Protein AF-A0A842WDM9-F1 (afdb_monomer_lite)

Sequence (106 aa):
MKATKTIKKMVALGVGLTMVGATIFGASAAMLSDYPAPFVVGGVPASNLAIIVGDAADGSDVVGAVDIIQGLQTSAVVKTAGAGSGTGVTVEGDAVEIGSTSDLLE

pLDDT: mean 71.03, std 13.22, range [46.97, 92.19]

Foldseek 3Di:
DVVVVVVVVVVVVVVVVVVVVCVVVVCVQPDPVNPPPPQADQLAGDPPDDQDDDPPHDPVVVVVSVVVVVVSNVSSHHDDDPPPPDPPPPPDDDDDDDDDPPPDDD

Structure (mmCIF, N/CA/C/O backbone):
data_AF-A0A842WDM9-F1
#
_entry.id   AF-A0A842WDM9-F1
#
loop_
_atom_site.group_PDB
_atom_site.id
_atom_site.type_symbol
_atom_site.label_atom_id
_atom_site.label_alt_id
_atom_site.label_comp_id
_atom_site.label_asym_id
_atom_site.label_entity_id
_atom_site.label_seq_id
_atom_site.pdbx_PDB_ins_code
_atom_site.Cartn_x
_atom_site.Cartn_y
_atom_site.Cartn_z
_atom_site.occupancy
_atom_site.B_iso_or_equiv
_atom_site.auth_seq_id
_atom_site.auth_comp_id
_atom_site.auth_asym_id
_atom_site.auth_atom_id
_atom_site.pdbx_PDB_model_num
ATOM 1 N N . MET A 1 1 ? -22.490 -34.152 26.088 1.00 52.94 1 MET A N 1
ATOM 2 C CA . MET A 1 1 ? -21.699 -32.962 26.500 1.00 52.94 1 MET A CA 1
ATOM 3 C C . MET A 1 1 ? -20.203 -32.988 26.137 1.00 52.94 1 MET A C 1
ATOM 5 O O . MET A 1 1 ? -19.600 -31.924 26.132 1.00 52.94 1 MET A O 1
ATOM 9 N N . LYS A 1 2 ? -19.564 -34.136 25.834 1.00 60.59 2 LYS A N 1
ATOM 10 C CA . LYS A 1 2 ? -18.115 -34.178 25.517 1.00 60.59 2 LYS A CA 1
ATOM 11 C C . LYS A 1 2 ? -17.782 -33.754 24.073 1.00 60.59 2 LYS A C 1
ATOM 13 O O . LYS A 1 2 ? -16.890 -32.937 23.885 1.00 60.59 2 LYS A O 1
ATOM 18 N N . ALA A 1 3 ? -18.553 -34.213 23.082 1.00 64.19 3 ALA A N 1
ATOM 19 C CA . ALA A 1 3 ? -18.333 -33.884 21.665 1.00 64.19 3 ALA A CA 1
ATOM 20 C C . ALA A 1 3 ? -18.447 -32.376 21.363 1.00 64.19 3 ALA A C 1
ATOM 22 O O . ALA A 1 3 ? -17.588 -31.799 20.701 1.00 64.19 3 ALA A O 1
ATOM 23 N N . THR A 1 4 ? -19.444 -31.702 21.943 1.00 70.06 4 THR A N 1
ATOM 24 C CA . THR A 1 4 ? -19.634 -30.249 21.795 1.00 70.06 4 THR A CA 1
ATOM 25 C C . THR A 1 4 ? -18.490 -29.430 22.404 1.00 70.06 4 THR A C 1
ATOM 27 O O . THR A 1 4 ? -18.193 -28.334 21.932 1.00 70.06 4 THR A O 1
ATOM 30 N N . LYS A 1 5 ? -17.802 -29.962 23.423 1.00 72.88 5 LYS A N 1
ATOM 31 C CA . LYS A 1 5 ? -16.643 -29.318 24.061 1.00 72.88 5 LYS A CA 1
ATOM 32 C C . LYS A 1 5 ? -15.380 -29.450 23.203 1.00 72.88 5 LYS A C 1
ATOM 34 O O . LYS A 1 5 ? -14.599 -28.506 23.128 1.00 72.88 5 LYS A O 1
ATOM 39 N N . THR A 1 6 ? -15.210 -30.584 22.526 1.00 75.69 6 THR A N 1
ATOM 40 C CA . THR A 1 6 ? -14.111 -30.813 21.575 1.00 75.69 6 THR A CA 1
ATOM 41 C C . THR A 1 6 ? -14.248 -29.930 20.335 1.00 75.69 6 THR A C 1
ATOM 43 O O . THR A 1 6 ? -13.274 -29.300 19.935 1.00 75.69 6 THR A O 1
ATOM 46 N N . ILE A 1 7 ? -15.462 -29.790 19.791 1.00 75.44 7 ILE A N 1
ATOM 47 C CA . ILE A 1 7 ? -15.732 -28.906 18.644 1.00 75.44 7 ILE A CA 1
ATOM 48 C C . ILE A 1 7 ? -15.431 -27.441 18.996 1.00 75.44 7 ILE A C 1
ATOM 50 O O . ILE A 1 7 ? -14.727 -26.767 18.252 1.00 75.44 7 ILE A O 1
ATOM 54 N N . LYS A 1 8 ? -15.860 -26.953 20.171 1.00 71.62 8 LYS A N 1
ATOM 55 C CA . LYS A 1 8 ? -15.530 -25.586 20.623 1.00 71.62 8 LYS A CA 1
ATOM 56 C C . LYS A 1 8 ? -14.022 -25.340 20.754 1.00 71.62 8 LYS A C 1
ATOM 58 O O . LYS A 1 8 ? -13.560 -24.257 20.415 1.00 71.62 8 LYS A O 1
ATOM 63 N N . LYS A 1 9 ? -13.251 -26.331 21.216 1.00 70.19 9 LYS A N 1
ATOM 64 C CA . LYS A 1 9 ? -11.783 -26.228 21.292 1.00 70.19 9 LYS A CA 1
ATOM 65 C C . LYS A 1 9 ? -11.129 -26.203 19.910 1.00 70.19 9 LYS A C 1
ATOM 67 O O . LYS A 1 9 ? -10.203 -25.431 19.714 1.00 70.19 9 LYS A O 1
ATOM 72 N N . MET A 1 10 ? -11.626 -26.996 18.963 1.00 72.38 10 MET A N 1
ATOM 73 C CA . MET 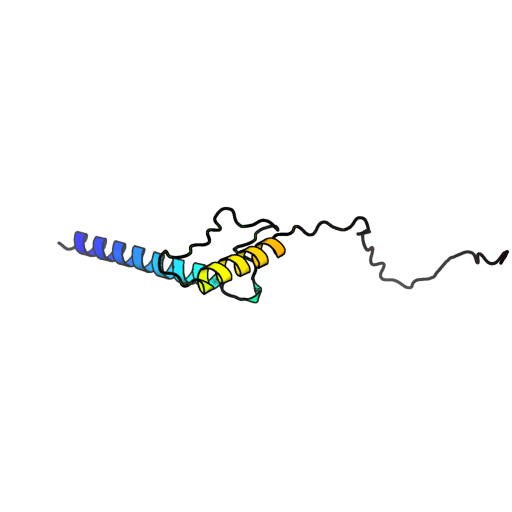A 1 10 ? -11.150 -26.992 17.573 1.00 72.38 10 MET A CA 1
ATOM 74 C C . MET A 1 10 ? -11.412 -25.652 16.883 1.00 72.38 10 MET A C 1
ATOM 76 O O . MET A 1 10 ? -10.518 -25.117 16.240 1.00 72.38 10 MET A O 1
ATOM 80 N N . VAL A 1 11 ? -12.595 -25.066 17.082 1.00 73.69 11 VAL A N 1
ATOM 81 C CA . VAL A 1 11 ? -12.916 -23.730 16.556 1.00 73.69 11 VAL A CA 1
ATOM 82 C C . VAL A 1 11 ? -12.020 -22.663 17.189 1.00 73.69 11 VAL A C 1
ATOM 84 O O . VAL A 1 11 ? -11.458 -21.844 16.473 1.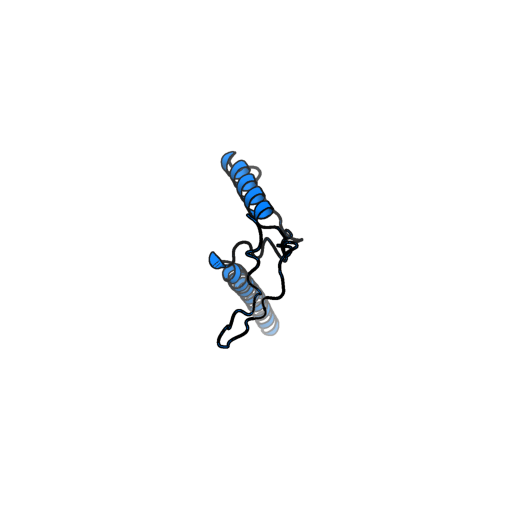00 73.69 11 VAL A O 1
ATOM 87 N N . ALA A 1 12 ? -11.817 -22.695 18.510 1.00 70.81 12 ALA A N 1
ATOM 88 C CA . ALA A 1 12 ? -10.936 -21.743 19.189 1.00 70.81 12 ALA A CA 1
ATOM 89 C C . ALA A 1 12 ? -9.469 -21.857 18.731 1.00 70.81 12 ALA A C 1
ATOM 91 O O . ALA A 1 12 ? -8.805 -20.842 18.541 1.00 70.81 12 ALA A O 1
ATOM 92 N N . LEU A 1 13 ? -8.976 -23.080 18.513 1.00 70.38 13 LEU A N 1
ATOM 93 C CA . LEU A 1 13 ? -7.643 -23.320 17.962 1.00 70.38 13 LEU A CA 1
ATOM 94 C C . LEU A 1 13 ? -7.545 -22.862 16.507 1.00 70.38 13 LEU A C 1
ATOM 96 O O . LEU A 1 13 ? -6.554 -22.236 16.161 1.00 70.38 13 LEU A O 1
ATOM 100 N N . GLY A 1 14 ? -8.567 -23.102 15.682 1.00 67.12 14 GLY A N 1
ATOM 101 C CA . GLY A 1 14 ? -8.618 -22.619 14.301 1.00 67.12 14 GLY A CA 1
ATOM 102 C C . GLY A 1 14 ? -8.569 -21.095 14.223 1.00 67.12 14 GLY A C 1
ATOM 103 O O . GLY A 1 14 ? -7.744 -20.550 13.499 1.00 67.12 14 GLY A O 1
ATOM 104 N N . VAL A 1 15 ? -9.369 -20.407 15.043 1.00 67.50 15 VAL A N 1
ATOM 105 C CA . VAL A 1 15 ? -9.367 -18.937 15.127 1.00 67.50 15 VAL A CA 1
ATOM 106 C C . VAL A 1 15 ? -8.021 -18.411 15.646 1.00 67.50 15 VAL A C 1
ATOM 108 O O . VAL A 1 15 ? -7.464 -17.466 15.085 1.00 67.50 15 VAL A O 1
ATOM 111 N N . GLY A 1 16 ? -7.446 -19.049 16.670 1.00 63.81 16 GLY A N 1
ATOM 112 C CA . GLY A 1 16 ? -6.124 -18.694 17.193 1.00 63.81 16 GLY A CA 1
ATOM 113 C C . GLY A 1 16 ? -5.008 -18.872 16.160 1.00 63.81 16 GLY A C 1
ATOM 114 O O . GLY A 1 16 ? -4.178 -17.983 15.996 1.00 63.81 16 GLY A O 1
ATOM 115 N N . LEU A 1 17 ? -5.025 -19.973 15.405 1.00 64.12 17 LEU A N 1
ATOM 116 C CA . LEU A 1 17 ? -4.051 -20.242 14.347 1.00 64.12 17 LEU A CA 1
ATOM 117 C C . LEU A 1 17 ? -4.205 -19.269 13.174 1.00 64.12 17 LEU A C 1
ATOM 119 O O . LEU A 1 17 ? -3.203 -18.844 12.614 1.00 64.12 17 LEU A O 1
ATOM 123 N N . THR A 1 18 ? -5.433 -18.859 12.836 1.00 63.91 18 THR A N 1
ATOM 124 C CA . THR A 1 18 ? -5.654 -17.817 11.822 1.00 63.91 18 THR A CA 1
ATOM 125 C C . THR A 1 18 ? -5.157 -16.446 12.271 1.00 63.91 18 THR A C 1
ATOM 127 O O . THR A 1 18 ? -4.574 -15.733 11.464 1.00 63.91 18 THR A O 1
ATOM 130 N N . MET A 1 19 ? -5.307 -16.086 13.549 1.00 70.44 19 MET A N 1
ATOM 131 C CA . MET A 1 19 ? -4.806 -14.809 14.078 1.00 70.44 19 MET A CA 1
ATOM 132 C C . MET A 1 19 ? -3.277 -14.786 14.181 1.00 70.44 19 MET A C 1
ATOM 134 O O . MET A 1 19 ? -2.644 -13.800 13.807 1.00 70.44 19 MET A O 1
ATOM 138 N N . VAL A 1 20 ? -2.664 -15.893 14.612 1.00 64.44 20 VAL A N 1
ATOM 139 C CA . VAL A 1 20 ? -1.201 -16.055 14.606 1.00 64.44 20 VAL A CA 1
ATOM 140 C C . VAL A 1 20 ? -0.664 -16.090 13.174 1.00 64.44 20 VAL A C 1
ATOM 142 O O . VAL A 1 20 ? 0.328 -15.432 12.884 1.00 64.44 20 VAL A O 1
ATOM 145 N N . GLY A 1 21 ? -1.346 -16.781 12.259 1.00 59.25 21 GLY A N 1
ATOM 146 C CA . GLY A 1 21 ? -1.015 -16.790 10.835 1.00 59.25 21 GLY A CA 1
ATOM 147 C C . GLY A 1 21 ? -1.077 -15.392 10.222 1.00 59.25 21 GLY A C 1
ATOM 148 O O . GLY A 1 21 ? -0.122 -14.974 9.581 1.00 59.25 21 GLY A O 1
ATOM 149 N N . ALA A 1 22 ? -2.137 -14.627 10.493 1.00 60.69 22 ALA A N 1
ATOM 150 C CA . ALA A 1 22 ? -2.260 -13.240 10.047 1.00 60.69 22 ALA A CA 1
ATOM 151 C C . ALA A 1 22 ? -1.173 -12.332 10.643 1.00 60.69 22 ALA A C 1
ATOM 153 O O . ALA A 1 22 ? -0.684 -11.439 9.961 1.00 60.69 22 ALA A O 1
ATOM 154 N N . THR A 1 23 ? -0.748 -12.582 11.884 1.00 61.50 23 THR A N 1
ATOM 155 C CA . THR A 1 23 ? 0.319 -11.801 12.525 1.00 61.50 23 THR A CA 1
ATOM 156 C C . THR A 1 23 ? 1.691 -12.149 11.949 1.00 61.50 23 THR A C 1
ATOM 158 O O . THR A 1 23 ? 2.484 -11.251 11.710 1.00 61.50 23 THR A O 1
ATOM 161 N N . ILE A 1 24 ? 1.978 -13.423 11.665 1.00 58.50 24 ILE A N 1
ATOM 162 C CA . ILE A 1 24 ? 3.262 -13.843 11.081 1.00 58.50 24 ILE A CA 1
ATOM 163 C C . ILE A 1 24 ? 3.357 -13.422 9.613 1.00 58.50 24 ILE A C 1
ATOM 165 O O . ILE A 1 24 ? 4.359 -12.830 9.231 1.00 58.50 24 ILE A O 1
ATOM 169 N N . PHE A 1 25 ? 2.316 -13.656 8.809 1.00 55.75 25 PHE A N 1
ATOM 170 C CA . PHE A 1 25 ? 2.292 -13.225 7.407 1.00 55.75 25 PHE A CA 1
ATOM 171 C C . PHE A 1 25 ? 2.152 -11.700 7.255 1.00 55.75 25 PHE A C 1
ATOM 173 O O . PHE A 1 25 ? 2.645 -11.138 6.281 1.00 55.75 25 PHE A O 1
ATOM 180 N N . GLY A 1 26 ? 1.529 -11.017 8.221 1.00 56.28 26 GLY A N 1
ATOM 181 C CA . GLY A 1 26 ? 1.480 -9.555 8.287 1.00 56.28 26 GLY A CA 1
ATOM 182 C C . GLY A 1 26 ? 2.797 -8.922 8.753 1.00 56.28 26 GLY A C 1
ATOM 183 O O . GLY A 1 26 ? 3.168 -7.863 8.262 1.00 56.28 26 GLY A O 1
ATOM 184 N N . ALA A 1 27 ? 3.540 -9.578 9.653 1.00 53.47 27 ALA A N 1
ATOM 185 C CA . ALA A 1 27 ? 4.837 -9.101 10.142 1.00 53.47 27 ALA A CA 1
ATOM 186 C C . ALA A 1 27 ? 6.013 -9.488 9.229 1.00 53.47 27 ALA A C 1
ATOM 188 O O . ALA A 1 27 ? 7.021 -8.788 9.209 1.00 53.47 27 ALA A O 1
ATOM 189 N N . SER A 1 28 ? 5.905 -10.553 8.428 1.00 51.34 28 SER A N 1
ATOM 190 C CA . SER A 1 28 ? 6.926 -10.901 7.427 1.00 51.34 28 SER A CA 1
ATOM 191 C C . SER A 1 28 ? 6.983 -9.924 6.245 1.00 51.34 28 SER A C 1
ATOM 193 O O . SER A 1 28 ? 7.891 -10.027 5.434 1.00 51.34 28 SER A O 1
ATOM 195 N N . ALA A 1 29 ? 6.043 -8.978 6.150 1.00 50.91 29 ALA A N 1
ATOM 196 C CA . ALA A 1 29 ? 6.097 -7.838 5.234 1.00 50.91 29 ALA A CA 1
ATOM 197 C C . ALA A 1 29 ? 6.825 -6.609 5.831 1.00 50.91 29 ALA A C 1
ATOM 199 O O . ALA A 1 29 ? 6.862 -5.558 5.201 1.00 50.91 29 ALA A O 1
ATOM 200 N N . ALA A 1 30 ? 7.363 -6.707 7.056 1.00 54.62 30 ALA A N 1
ATOM 201 C CA . ALA A 1 30 ? 7.838 -5.567 7.845 1.00 54.62 30 ALA A CA 1
ATOM 202 C C . ALA A 1 30 ? 9.371 -5.459 7.963 1.00 54.62 30 ALA A C 1
ATOM 204 O O . ALA A 1 30 ? 9.871 -4.878 8.928 1.00 54.62 30 ALA A O 1
ATOM 205 N N . MET A 1 31 ? 10.144 -5.995 7.011 1.00 62.12 31 MET A N 1
ATOM 206 C CA . MET A 1 31 ? 11.522 -5.525 6.850 1.00 62.12 31 MET A CA 1
ATOM 207 C C . MET A 1 31 ? 11.508 -4.256 5.999 1.00 62.12 31 MET A C 1
ATOM 209 O O . MET A 1 31 ? 10.999 -4.254 4.884 1.00 62.12 31 MET A O 1
ATOM 213 N N . LEU A 1 32 ? 12.087 -3.167 6.514 1.00 63.28 32 LEU A N 1
ATOM 214 C CA . LEU A 1 32 ? 12.164 -1.894 5.785 1.00 63.28 32 LEU A CA 1
ATOM 215 C C . LEU A 1 32 ? 12.936 -2.027 4.458 1.00 63.28 32 LEU A C 1
ATOM 217 O O . LEU A 1 32 ? 12.728 -1.231 3.549 1.00 63.28 32 LEU A O 1
ATOM 221 N N . SER A 1 33 ? 13.788 -3.050 4.338 1.00 74.62 33 SER A N 1
ATOM 222 C CA . SER A 1 33 ? 14.486 -3.405 3.098 1.00 74.62 33 SER A CA 1
ATOM 223 C C . SER A 1 33 ? 13.552 -3.752 1.943 1.00 74.62 33 SER A C 1
ATOM 225 O O . SER A 1 33 ? 13.943 -3.588 0.791 1.00 74.62 33 SER A O 1
ATOM 227 N N . ASP A 1 34 ? 12.345 -4.231 2.244 1.00 74.62 34 ASP A N 1
ATOM 228 C CA . ASP A 1 34 ? 11.416 -4.749 1.242 1.00 74.62 34 ASP A CA 1
ATOM 229 C C . ASP A 1 34 ? 10.431 -3.670 0.774 1.00 74.62 34 ASP A C 1
ATOM 231 O O . ASP A 1 34 ? 9.709 -3.873 -0.202 1.00 74.62 34 ASP A O 1
ATOM 235 N N . TYR A 1 35 ? 10.431 -2.491 1.412 1.00 72.69 35 TYR A N 1
ATOM 236 C CA . TYR A 1 35 ? 9.675 -1.333 0.946 1.00 72.69 35 TYR A CA 1
ATOM 237 C C . TYR A 1 35 ? 10.176 -0.924 -0.451 1.00 72.69 35 TYR A C 1
ATOM 239 O O . TYR A 1 35 ? 11.379 -0.710 -0.626 1.00 72.69 35 TYR A O 1
ATOM 247 N N . PRO A 1 36 ? 9.298 -0.805 -1.468 1.00 79.56 36 PRO A N 1
ATOM 248 C CA . PRO A 1 36 ? 7.857 -0.522 -1.393 1.00 79.56 36 PRO A CA 1
ATOM 249 C C . PRO A 1 36 ? 6.903 -1.732 -1.501 1.00 79.56 36 PRO A C 1
ATOM 251 O O . PRO A 1 36 ? 5.689 -1.539 -1.600 1.00 79.56 36 PRO A O 1
ATOM 254 N N . ALA A 1 37 ? 7.390 -2.975 -1.497 1.00 81.75 37 ALA A N 1
ATOM 255 C CA . ALA A 1 37 ? 6.510 -4.140 -1.384 1.00 81.75 37 ALA A CA 1
ATOM 256 C C . ALA A 1 37 ? 5.885 -4.194 0.028 1.00 81.75 37 ALA A C 1
ATOM 258 O O . ALA A 1 37 ? 6.516 -3.762 0.992 1.00 81.75 37 ALA A O 1
ATOM 259 N N . PRO A 1 38 ? 4.644 -4.690 0.189 1.00 78.25 38 PRO A N 1
ATOM 260 C CA . PRO A 1 38 ? 3.730 -5.245 -0.816 1.00 78.25 38 PRO A CA 1
ATOM 261 C C . PRO A 1 38 ? 2.851 -4.195 -1.525 1.00 78.25 38 PRO A C 1
ATOM 263 O O . PRO A 1 38 ? 1.955 -4.558 -2.282 1.00 78.25 38 PRO A O 1
ATOM 266 N N . PHE A 1 39 ? 3.062 -2.904 -1.270 1.00 85.81 39 PHE A N 1
ATOM 267 C CA . PHE A 1 39 ? 2.189 -1.821 -1.740 1.00 85.81 39 PHE A CA 1
ATOM 268 C C . PHE A 1 39 ? 2.396 -1.468 -3.213 1.00 85.81 39 PHE A C 1
ATOM 270 O O . PHE A 1 39 ? 1.481 -0.964 -3.864 1.00 85.81 39 PHE A O 1
ATOM 277 N N . VAL A 1 40 ? 3.580 -1.764 -3.747 1.00 82.88 40 VAL A N 1
ATOM 278 C CA . VAL A 1 40 ? 3.914 -1.643 -5.166 1.00 82.88 40 VAL A CA 1
ATOM 279 C C . VAL A 1 40 ? 4.423 -2.991 -5.661 1.00 82.88 40 VAL A C 1
ATOM 281 O O . VAL A 1 40 ? 5.418 -3.511 -5.160 1.00 82.88 40 VAL A O 1
ATOM 284 N N . VAL A 1 41 ? 3.755 -3.553 -6.668 1.00 80.81 41 VAL A N 1
ATOM 285 C CA . VAL A 1 41 ? 4.121 -4.834 -7.286 1.00 80.81 41 VAL A CA 1
ATOM 286 C C . VAL A 1 41 ? 4.283 -4.616 -8.783 1.00 80.81 41 VAL A C 1
ATOM 288 O O . VAL A 1 41 ? 3.380 -4.122 -9.450 1.00 80.81 41 VAL A O 1
ATOM 291 N N . GLY A 1 42 ? 5.455 -4.957 -9.323 1.00 73.44 42 GLY A N 1
ATOM 292 C CA . GLY A 1 42 ? 5.722 -4.802 -10.756 1.00 73.44 42 GLY A CA 1
ATOM 293 C C . GLY A 1 42 ? 5.677 -3.349 -11.240 1.00 73.44 42 GLY A C 1
ATOM 294 O O . GLY A 1 42 ? 5.286 -3.105 -12.375 1.00 73.44 42 GLY A O 1
ATOM 295 N N . GLY A 1 43 ? 6.042 -2.388 -10.383 1.00 77.88 43 GLY A N 1
ATOM 296 C CA . GLY A 1 43 ? 6.020 -0.962 -10.723 1.00 77.88 43 GLY A CA 1
ATOM 297 C C . GLY A 1 43 ? 4.614 -0.366 -10.822 1.00 77.88 43 GLY A C 1
ATOM 298 O O . GLY A 1 43 ? 4.462 0.708 -11.383 1.00 77.88 43 GLY A O 1
ATOM 299 N N . VAL A 1 44 ? 3.594 -1.046 -10.295 1.00 81.94 44 VAL A N 1
ATOM 300 C CA . VAL A 1 44 ? 2.210 -0.559 -10.235 1.00 81.94 44 VAL A CA 1
ATOM 301 C C . VAL A 1 44 ? 1.719 -0.662 -8.787 1.00 81.94 44 VAL A C 1
ATOM 303 O O . VAL A 1 44 ? 2.118 -1.600 -8.084 1.00 81.94 44 VAL A O 1
ATOM 306 N N . PRO A 1 45 ? 0.875 0.268 -8.301 1.00 83.44 45 PRO A N 1
ATOM 307 C CA . PRO A 1 45 ? 0.251 0.121 -6.992 1.00 83.44 45 PRO A CA 1
ATOM 308 C C . PRO A 1 45 ? -0.517 -1.201 -6.898 1.00 83.44 45 PRO A C 1
ATOM 310 O O . PRO A 1 45 ? -1.177 -1.621 -7.852 1.00 83.44 45 PRO A O 1
ATOM 313 N N . ALA A 1 46 ? -0.438 -1.867 -5.749 1.00 84.06 46 ALA A N 1
ATOM 314 C CA . ALA A 1 46 ? -1.160 -3.107 -5.520 1.00 84.06 46 ALA A CA 1
ATOM 315 C C . ALA A 1 46 ? -2.673 -2.885 -5.684 1.00 84.06 46 ALA A C 1
ATOM 317 O O . ALA A 1 46 ? -3.233 -1.912 -5.184 1.00 84.06 46 ALA A O 1
ATOM 318 N N . SER A 1 47 ? -3.354 -3.809 -6.367 1.00 79.88 47 SER A N 1
ATOM 319 C CA . SER A 1 47 ? -4.797 -3.695 -6.665 1.00 79.88 47 SER A CA 1
ATOM 320 C C . SER A 1 47 ? -5.702 -3.589 -5.428 1.00 79.88 47 SER A C 1
ATOM 322 O O . SER A 1 47 ? -6.833 -3.123 -5.520 1.00 79.88 47 SER A O 1
ATOM 324 N N . ASN A 1 48 ? -5.202 -4.018 -4.272 1.00 82.75 48 ASN A N 1
ATOM 325 C CA . ASN A 1 48 ? -5.862 -3.992 -2.973 1.00 82.75 48 ASN A CA 1
ATOM 326 C C . ASN A 1 48 ? -5.271 -2.931 -2.026 1.00 82.75 48 ASN A C 1
ATOM 328 O O . ASN A 1 48 ? -5.475 -3.016 -0.815 1.00 82.75 48 ASN A O 1
ATOM 332 N N . LEU A 1 49 ? -4.520 -1.960 -2.551 1.00 83.62 49 LEU A N 1
ATOM 333 C CA . LEU A 1 49 ? -4.021 -0.835 -1.772 1.00 83.62 49 LEU A CA 1
ATOM 334 C C . LEU A 1 49 ? -5.192 0.071 -1.377 1.00 83.62 49 LEU A C 1
ATOM 336 O O . LEU A 1 49 ? -5.845 0.671 -2.228 1.00 83.62 49 LEU A O 1
ATOM 340 N N . ALA A 1 50 ? -5.429 0.196 -0.075 1.00 85.69 50 ALA A N 1
ATOM 341 C CA . ALA A 1 50 ? -6.366 1.154 0.490 1.00 85.69 50 ALA A CA 1
ATOM 342 C C . ALA A 1 50 ? -5.659 1.949 1.585 1.00 85.69 50 ALA A C 1
ATOM 344 O O . ALA A 1 50 ? -5.032 1.372 2.473 1.00 85.69 50 ALA A O 1
ATOM 345 N N . ILE A 1 51 ? -5.775 3.272 1.518 1.00 86.69 51 ILE A N 1
ATOM 346 C CA . ILE A 1 51 ? -5.264 4.181 2.541 1.00 86.69 51 ILE A CA 1
ATOM 347 C C . ILE A 1 51 ? -6.476 4.735 3.265 1.00 86.69 51 ILE A C 1
ATOM 349 O O . ILE A 1 51 ? -7.362 5.331 2.654 1.00 86.69 51 ILE A O 1
ATOM 353 N N . ILE A 1 52 ? -6.542 4.451 4.559 1.00 89.31 52 ILE A N 1
ATOM 354 C CA . ILE A 1 52 ? -7.711 4.719 5.384 1.00 89.31 52 ILE A CA 1
ATOM 355 C C . ILE A 1 52 ? -7.314 5.796 6.378 1.00 89.31 52 ILE A C 1
ATOM 357 O O . ILE A 1 52 ? -6.416 5.591 7.191 1.00 89.31 52 ILE A O 1
ATOM 361 N N . VAL A 1 53 ? -8.002 6.930 6.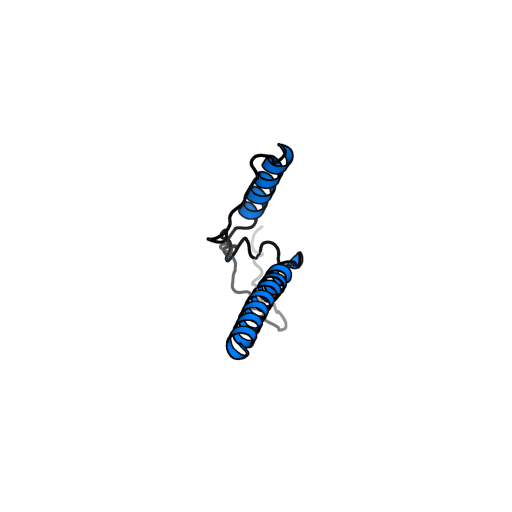309 1.00 89.81 53 VAL A N 1
ATOM 362 C CA . VAL A 1 53 ? -7.880 8.011 7.284 1.00 89.81 53 VAL A CA 1
ATOM 363 C C . VAL A 1 53 ? -9.171 8.044 8.091 1.00 89.81 53 VAL A C 1
ATOM 365 O O . VAL A 1 53 ? -10.262 7.980 7.524 1.00 89.81 53 VAL A O 1
ATOM 368 N N . GLY A 1 54 ? -9.049 8.056 9.417 1.00 91.81 54 GLY A N 1
ATOM 369 C CA . GLY A 1 54 ? -10.203 8.092 10.312 1.00 91.81 54 GLY A CA 1
ATOM 370 C C . GLY A 1 54 ? -10.905 9.450 10.288 1.00 91.81 54 GLY A C 1
ATOM 371 O O . GLY A 1 54 ? -10.275 10.473 10.055 1.00 91.81 54 GLY A O 1
ATOM 372 N N . ASP A 1 55 ? -12.203 9.462 10.592 1.00 89.75 55 ASP A N 1
ATOM 373 C CA . ASP A 1 55 ? -13.003 10.696 10.693 1.00 89.75 55 ASP A CA 1
ATOM 374 C C . ASP A 1 55 ? -12.489 11.645 11.794 1.00 89.75 55 ASP A C 1
ATOM 376 O O . ASP A 1 55 ? -12.495 12.860 11.640 1.00 89.75 55 ASP A O 1
ATOM 380 N N . ALA A 1 56 ? -11.967 11.076 12.885 1.00 91.69 56 ALA A N 1
ATOM 381 C CA . ALA A 1 56 ? -11.354 11.809 13.994 1.00 91.69 56 ALA A CA 1
ATOM 382 C C . ALA A 1 56 ? -9.821 11.935 13.876 1.00 91.69 56 ALA A C 1
ATOM 384 O O . ALA A 1 56 ? -9.156 12.148 14.887 1.00 91.69 56 ALA A O 1
ATOM 385 N N . ALA A 1 57 ? -9.250 11.719 12.687 1.00 87.81 57 ALA A N 1
ATOM 386 C CA . ALA A 1 57 ? -7.815 11.878 12.475 1.00 87.81 57 ALA A CA 1
ATOM 387 C C . ALA A 1 57 ? -7.429 13.363 12.485 1.00 87.81 57 ALA A C 1
ATOM 389 O O . ALA A 1 57 ? -8.194 14.217 12.026 1.00 87.81 57 ALA A O 1
ATOM 390 N N . ASP A 1 58 ? -6.233 13.674 12.979 1.00 92.19 58 ASP A N 1
ATOM 391 C CA . ASP A 1 58 ? -5.755 15.050 12.973 1.00 92.19 58 ASP A CA 1
ATOM 392 C C . ASP A 1 58 ? -5.443 15.493 11.537 1.00 92.19 58 ASP A C 1
ATOM 394 O O . ASP A 1 58 ? -5.127 14.691 10.654 1.00 92.19 58 ASP A O 1
ATOM 398 N N . GLY A 1 59 ? -5.476 16.806 11.282 1.00 87.81 59 GLY A N 1
ATOM 399 C CA . GLY A 1 59 ? -5.132 17.344 9.959 1.00 87.81 59 GLY A CA 1
ATOM 400 C C . GLY A 1 59 ? -3.732 16.919 9.486 1.00 87.81 59 GLY A C 1
ATOM 401 O O . GLY A 1 59 ? -3.509 16.752 8.288 1.00 87.81 59 GLY A O 1
ATOM 402 N N . SER A 1 60 ? -2.804 16.676 10.418 1.00 89.81 60 SER A N 1
ATOM 403 C CA . SER A 1 60 ? -1.477 16.121 10.135 1.00 89.81 60 SER A CA 1
ATOM 404 C C . SER A 1 60 ? -1.517 14.700 9.579 1.00 89.81 60 SER A C 1
ATOM 406 O O . SER A 1 60 ? -0.700 14.378 8.722 1.00 89.81 60 SER A O 1
ATOM 408 N N . ASP A 1 61 ? -2.463 13.866 10.011 1.00 87.12 61 ASP A N 1
ATOM 409 C CA . ASP A 1 61 ? -2.588 12.480 9.550 1.00 87.12 61 ASP A CA 1
ATOM 410 C C . ASP A 1 61 ? -3.105 12.428 8.112 1.00 87.12 61 ASP A C 1
ATOM 412 O O . ASP A 1 61 ? -2.662 11.604 7.315 1.00 87.12 61 ASP A O 1
ATOM 416 N N . VAL A 1 62 ? -3.993 13.361 7.747 1.00 86.81 62 VAL A N 1
ATOM 417 C CA . VAL A 1 62 ? -4.460 13.530 6.363 1.00 86.81 62 VAL A CA 1
ATOM 418 C C . VAL A 1 62 ? -3.295 13.930 5.456 1.00 86.81 62 VAL A C 1
ATOM 420 O O . VAL A 1 62 ? -3.116 13.355 4.384 1.00 86.81 62 VAL A O 1
ATOM 423 N N . VAL A 1 63 ? -2.474 14.892 5.887 1.00 91.25 63 VAL A N 1
ATOM 424 C CA . VAL A 1 63 ? -1.295 15.333 5.123 1.00 91.25 63 VAL A CA 1
ATOM 425 C C . VAL A 1 63 ? -0.245 14.223 5.042 1.00 91.25 63 VAL A C 1
ATOM 427 O O . VAL A 1 63 ? 0.304 13.982 3.970 1.00 91.25 63 VAL A O 1
ATOM 430 N N . GLY A 1 64 ? -0.012 13.497 6.136 1.00 89.00 64 GLY A N 1
ATOM 431 C CA . GLY A 1 64 ? 0.880 12.340 6.159 1.00 89.00 64 GLY A CA 1
ATOM 432 C C . GLY A 1 64 ? 0.405 11.224 5.230 1.00 89.00 64 GLY A C 1
ATOM 433 O O . GLY A 1 64 ? 1.205 10.652 4.497 1.00 89.00 64 GLY A O 1
ATOM 434 N N . ALA A 1 65 ? -0.902 10.957 5.171 1.00 87.06 65 ALA A N 1
ATOM 435 C CA . ALA A 1 65 ? -1.464 9.997 4.225 1.00 87.06 65 ALA A CA 1
ATOM 436 C C . ALA A 1 65 ? -1.186 10.401 2.768 1.00 87.06 65 ALA A C 1
ATOM 438 O O . ALA A 1 65 ? -0.832 9.547 1.956 1.00 87.06 65 ALA A O 1
ATOM 439 N N . VAL A 1 66 ? -1.286 11.694 2.443 1.00 88.25 66 VAL A N 1
ATOM 440 C CA . VAL A 1 66 ? -0.913 12.212 1.117 1.00 88.25 66 VAL A CA 1
ATOM 441 C C . VAL A 1 66 ? 0.578 12.016 0.846 1.00 88.25 66 VAL A C 1
ATOM 443 O O . VAL A 1 66 ? 0.929 11.562 -0.238 1.00 88.25 66 VAL A O 1
ATOM 446 N N . ASP A 1 67 ? 1.455 12.283 1.811 1.00 90.12 67 ASP A N 1
ATOM 447 C CA . ASP A 1 67 ? 2.901 12.085 1.643 1.00 90.12 67 ASP A CA 1
ATOM 448 C C . ASP A 1 67 ? 3.254 10.621 1.319 1.00 90.12 67 ASP A C 1
ATOM 450 O O . ASP A 1 67 ? 3.960 10.331 0.349 1.00 90.12 67 ASP A O 1
ATOM 454 N N . ILE A 1 68 ? 2.647 9.672 2.039 1.00 87.75 68 ILE A N 1
ATOM 455 C CA . ILE A 1 68 ? 2.797 8.237 1.762 1.00 87.75 68 ILE A CA 1
ATOM 456 C C . ILE A 1 68 ? 2.279 7.880 0.360 1.00 87.75 68 ILE A C 1
ATOM 458 O O . ILE A 1 68 ? 2.936 7.122 -0.358 1.00 87.75 68 ILE A O 1
ATOM 462 N N . ILE A 1 69 ? 1.143 8.445 -0.071 1.00 87.25 69 ILE A N 1
ATOM 463 C CA . ILE A 1 69 ? 0.615 8.247 -1.433 1.00 87.25 69 ILE A CA 1
ATOM 464 C C . ILE A 1 69 ? 1.637 8.696 -2.474 1.00 87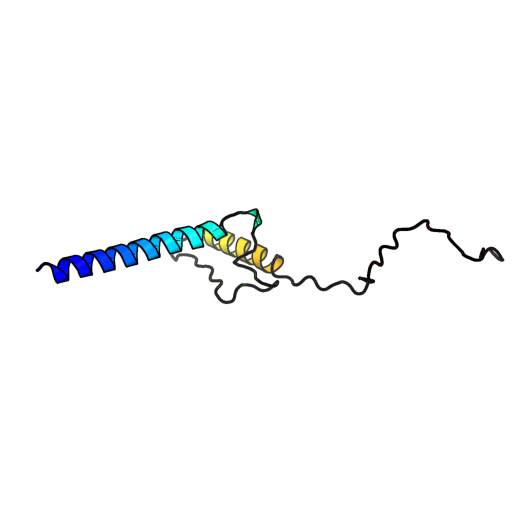.25 69 ILE A C 1
ATOM 466 O O . ILE A 1 69 ? 1.941 7.940 -3.397 1.00 87.25 69 ILE A O 1
ATOM 470 N N . GLN A 1 70 ? 2.185 9.901 -2.328 1.00 87.25 70 GLN A N 1
ATOM 471 C CA . GLN A 1 70 ? 3.136 10.456 -3.289 1.00 87.25 70 GLN A CA 1
ATOM 472 C C . GLN A 1 70 ? 4.438 9.642 -3.330 1.00 87.25 70 GLN A C 1
ATOM 474 O O . GLN A 1 70 ? 4.974 9.372 -4.412 1.00 87.25 70 GLN A O 1
ATOM 479 N N . GLY A 1 71 ? 4.919 9.182 -2.173 1.00 86.06 71 GLY A N 1
ATOM 480 C CA . GLY A 1 71 ? 6.082 8.299 -2.078 1.00 86.06 71 GLY A CA 1
ATOM 481 C C . GLY A 1 71 ? 5.870 6.951 -2.778 1.00 86.06 71 GLY A C 1
ATOM 482 O O . GLY A 1 71 ? 6.735 6.491 -3.533 1.00 86.06 71 GLY A O 1
ATOM 483 N N . LEU A 1 72 ? 4.698 6.333 -2.593 1.00 85.06 72 LEU A N 1
ATOM 484 C CA . LEU A 1 72 ? 4.332 5.082 -3.262 1.00 85.06 72 LEU A CA 1
ATOM 485 C C . LEU A 1 72 ? 4.145 5.267 -4.771 1.00 85.06 72 LEU A C 1
ATOM 487 O O . LEU A 1 72 ? 4.619 4.434 -5.539 1.00 85.06 72 LEU A O 1
ATOM 491 N N . GLN A 1 73 ? 3.528 6.366 -5.212 1.00 82.94 73 GLN A N 1
ATOM 492 C CA . GLN A 1 73 ? 3.390 6.694 -6.637 1.00 82.94 73 GLN A CA 1
ATOM 493 C C . GLN A 1 73 ? 4.748 6.865 -7.321 1.00 82.94 73 GLN A C 1
ATOM 495 O O . GLN A 1 73 ? 4.956 6.345 -8.412 1.00 82.94 73 GLN A O 1
ATOM 500 N N . THR A 1 74 ? 5.694 7.536 -6.662 1.00 83.62 74 THR A N 1
ATOM 501 C CA . THR A 1 74 ? 7.060 7.711 -7.184 1.00 83.62 74 THR A CA 1
ATOM 502 C C . THR A 1 74 ? 7.794 6.374 -7.303 1.00 83.62 74 THR A C 1
ATOM 504 O O . THR A 1 74 ? 8.580 6.160 -8.224 1.00 83.62 74 THR A O 1
ATOM 507 N N . SER A 1 75 ? 7.519 5.454 -6.379 1.00 80.44 75 SER A N 1
ATOM 508 C CA . SER A 1 75 ? 8.118 4.119 -6.361 1.00 80.44 75 SER A CA 1
ATOM 509 C C . SER A 1 75 ? 7.435 3.143 -7.331 1.00 80.44 75 SER A C 1
ATOM 511 O O . SER A 1 75 ? 8.040 2.153 -7.743 1.00 80.44 75 SER A O 1
ATOM 513 N N . ALA A 1 76 ? 6.191 3.421 -7.730 1.00 80.62 76 ALA A N 1
ATOM 514 C CA . ALA A 1 76 ? 5.415 2.660 -8.702 1.00 80.62 76 ALA A CA 1
ATOM 515 C C . ALA A 1 76 ? 5.775 3.048 -10.141 1.00 80.62 76 ALA A C 1
ATOM 517 O O . ALA A 1 76 ? 4.954 3.551 -10.906 1.00 80.62 76 ALA A O 1
ATOM 518 N N . VAL A 1 77 ? 7.031 2.796 -10.505 1.00 79.56 77 VAL A N 1
ATOM 519 C CA . VAL A 1 77 ? 7.518 2.956 -11.874 1.00 79.56 77 VAL A CA 1
ATOM 520 C C . VAL A 1 77 ? 8.118 1.654 -12.382 1.00 79.56 77 VAL A C 1
ATOM 522 O O . VAL A 1 77 ? 8.861 0.962 -11.683 1.00 79.56 77 VAL A O 1
ATOM 525 N N . VAL A 1 78 ? 7.820 1.323 -13.637 1.00 72.81 78 VAL A N 1
ATOM 526 C CA . VAL A 1 78 ? 8.503 0.241 -14.347 1.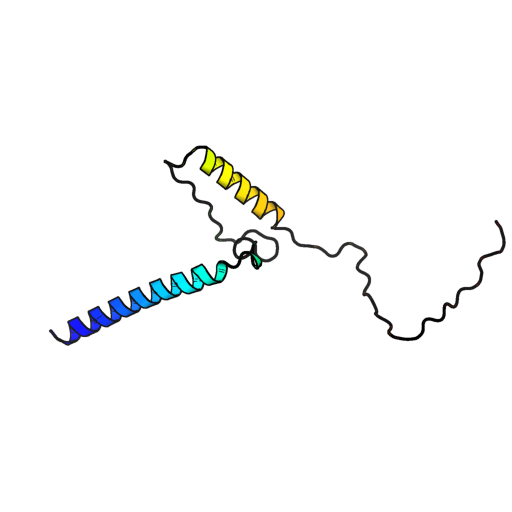00 72.81 78 VAL A CA 1
ATOM 527 C C . VAL A 1 78 ? 9.770 0.822 -14.955 1.00 72.81 78 VAL A C 1
ATOM 529 O O . VAL A 1 78 ? 9.711 1.683 -15.831 1.00 72.81 78 VAL A O 1
ATOM 532 N N . LYS A 1 79 ? 10.933 0.344 -14.505 1.00 66.69 79 LYS A N 1
ATOM 533 C CA . LYS A 1 79 ? 12.203 0.660 -15.163 1.00 66.69 79 LYS A CA 1
ATOM 534 C C . LYS A 1 79 ? 12.215 -0.021 -16.528 1.00 66.69 79 LYS A C 1
ATOM 536 O O . LYS A 1 79 ? 12.499 -1.209 -16.635 1.00 66.69 79 LYS A O 1
ATOM 541 N N . THR A 1 80 ? 11.890 0.726 -17.574 1.00 63.09 80 THR A N 1
ATOM 542 C CA . THR A 1 80 ? 12.147 0.299 -18.948 1.00 63.09 80 THR A CA 1
ATOM 543 C C . THR A 1 80 ? 13.637 0.444 -19.220 1.00 63.09 80 THR A C 1
ATOM 545 O O . THR A 1 80 ? 14.221 1.477 -18.886 1.00 63.09 80 THR A O 1
ATOM 548 N N . ALA A 1 81 ? 14.262 -0.568 -19.826 1.00 59.00 81 ALA A N 1
ATOM 549 C CA . ALA A 1 81 ? 15.626 -0.425 -20.318 1.00 59.00 81 ALA A CA 1
ATOM 550 C C . ALA A 1 81 ? 15.676 0.789 -21.259 1.00 59.00 81 ALA A C 1
ATOM 552 O O . ALA A 1 81 ? 14.895 0.871 -22.208 1.00 59.00 81 ALA A O 1
ATOM 553 N N . GLY A 1 82 ? 16.551 1.755 -20.966 1.00 55.09 82 GLY A N 1
ATOM 554 C CA . GLY A 1 82 ? 16.782 2.877 -21.869 1.00 55.09 82 GLY A CA 1
ATOM 555 C C . GLY A 1 82 ? 17.198 2.346 -23.240 1.00 55.09 82 GLY A C 1
ATOM 556 O O . GLY A 1 82 ? 17.916 1.343 -23.325 1.00 55.09 82 GLY A O 1
ATOM 557 N N . ALA A 1 83 ? 16.736 2.995 -24.310 1.00 55.97 83 ALA A N 1
ATOM 558 C CA . ALA A 1 83 ? 17.209 2.722 -25.662 1.00 55.97 83 ALA A CA 1
ATOM 559 C C . ALA A 1 83 ? 18.734 2.931 -25.691 1.00 55.97 83 ALA A C 1
ATOM 561 O O . ALA A 1 83 ? 19.207 4.063 -25.708 1.00 55.97 83 ALA A O 1
ATOM 562 N N . GLY A 1 84 ? 19.496 1.842 -25.571 1.00 56.22 84 GLY A N 1
ATOM 563 C CA . GLY A 1 84 ? 20.936 1.893 -25.312 1.00 56.22 84 GLY A CA 1
ATOM 564 C C . GLY A 1 84 ? 21.472 0.802 -24.384 1.00 56.22 84 GLY A C 1
ATOM 565 O O . GLY A 1 84 ? 22.684 0.701 -24.235 1.00 56.22 84 GLY A O 1
ATOM 566 N N . SER A 1 85 ? 20.621 -0.053 -23.801 1.00 50.09 85 SER A N 1
ATOM 567 C CA . SER A 1 85 ? 21.076 -1.288 -23.143 1.00 50.09 85 SER A CA 1
ATOM 568 C C . SER A 1 85 ? 21.536 -2.309 -24.188 1.00 50.09 85 SER A C 1
ATOM 570 O O . SER A 1 85 ? 20.897 -3.339 -24.404 1.00 50.09 85 SER A O 1
ATOM 572 N N . GLY A 1 86 ? 22.644 -1.996 -24.862 1.00 51.19 86 GLY A N 1
ATOM 573 C CA . GLY A 1 86 ? 23.420 -2.970 -25.604 1.00 51.19 86 GLY A CA 1
ATOM 574 C C . GLY A 1 86 ? 23.693 -4.149 -24.683 1.00 51.19 86 GLY A C 1
ATOM 575 O O . GLY A 1 86 ? 24.079 -3.972 -23.529 1.00 51.19 86 GLY A O 1
ATOM 576 N N . THR A 1 87 ? 23.427 -5.350 -25.179 1.00 48.22 87 THR A N 1
ATOM 577 C CA . THR A 1 87 ? 23.951 -6.593 -24.623 1.00 48.22 87 THR A CA 1
ATOM 578 C C . THR A 1 87 ? 25.427 -6.388 -24.302 1.00 48.22 87 THR A C 1
ATOM 580 O O . THR A 1 87 ? 26.255 -6.355 -25.211 1.00 48.22 87 THR A O 1
ATOM 583 N N . GLY A 1 88 ? 25.745 -6.189 -23.023 1.00 48.25 88 GLY A N 1
ATOM 584 C CA . GLY A 1 88 ? 27.113 -6.180 -22.537 1.00 48.25 88 GLY A CA 1
ATOM 585 C C . GLY A 1 88 ? 27.670 -7.577 -22.737 1.00 48.25 88 GLY A C 1
ATOM 586 O O . GLY A 1 88 ? 27.468 -8.454 -21.904 1.00 48.25 88 GLY A O 1
ATOM 587 N N . VAL A 1 89 ? 28.310 -7.804 -23.880 1.00 57.44 89 VAL A N 1
ATOM 588 C CA . VAL A 1 89 ? 29.185 -8.952 -24.065 1.00 57.44 89 VAL A CA 1
ATOM 589 C C . VAL A 1 89 ? 30.422 -8.647 -23.229 1.00 57.44 89 VAL A C 1
ATOM 591 O O . VAL A 1 89 ? 31.265 -7.847 -23.624 1.00 57.44 89 VAL A O 1
ATOM 594 N N . THR A 1 90 ? 30.513 -9.242 -22.045 1.00 50.06 90 THR A N 1
ATOM 595 C CA . THR A 1 90 ? 31.771 -9.311 -21.303 1.00 50.06 90 THR A CA 1
ATOM 596 C C . THR A 1 90 ? 32.682 -10.277 -22.049 1.00 50.06 90 THR A C 1
ATOM 598 O O . THR A 1 90 ? 32.559 -11.492 -21.906 1.00 50.06 90 THR A O 1
ATOM 601 N N . VAL A 1 91 ? 33.547 -9.744 -22.912 1.00 54.81 91 VAL A N 1
ATOM 602 C CA . VAL A 1 91 ? 34.649 -10.521 -23.483 1.00 54.81 91 VAL A CA 1
ATOM 603 C C . VAL A 1 91 ? 35.759 -10.535 -22.442 1.00 54.81 91 VAL A C 1
ATOM 605 O O . VAL A 1 91 ? 36.412 -9.523 -22.207 1.00 54.81 91 VAL A O 1
ATOM 608 N N . GLU A 1 92 ? 35.930 -11.672 -21.779 1.00 53.66 92 GLU A N 1
ATOM 609 C CA . GLU A 1 92 ? 37.031 -11.905 -20.850 1.00 53.66 92 GLU A CA 1
ATOM 610 C C . GLU A 1 92 ? 38.203 -12.486 -21.655 1.00 53.66 92 GLU A C 1
ATOM 612 O O . GLU A 1 92 ? 38.179 -13.640 -22.083 1.00 53.66 92 GLU A O 1
ATOM 617 N N . GLY A 1 93 ? 39.185 -11.637 -21.957 1.00 62.56 93 GLY A N 1
ATOM 618 C CA . GLY A 1 93 ? 40.373 -11.953 -22.750 1.00 62.56 93 GLY A CA 1
ATOM 619 C C . GLY A 1 93 ? 41.203 -10.695 -23.020 1.00 62.56 93 GLY A C 1
ATOM 620 O O . GLY A 1 93 ? 40.699 -9.582 -22.865 1.00 62.56 93 GLY A O 1
ATOM 621 N N . ASP A 1 94 ? 42.471 -10.860 -23.401 1.00 65.62 94 ASP A N 1
ATOM 622 C CA . ASP A 1 94 ? 43.354 -9.728 -23.701 1.00 65.62 94 ASP A CA 1
ATOM 623 C C . ASP A 1 94 ? 42.800 -8.910 -24.876 1.00 65.62 94 ASP A C 1
ATOM 625 O O . ASP A 1 94 ? 42.639 -9.405 -25.995 1.00 65.62 94 ASP A O 1
ATOM 629 N N . ALA A 1 95 ? 42.492 -7.642 -24.607 1.00 58.50 95 ALA A N 1
ATOM 630 C CA . ALA A 1 95 ? 42.017 -6.707 -25.611 1.00 58.50 95 ALA A CA 1
ATOM 631 C C . ALA A 1 95 ? 43.206 -6.179 -26.427 1.00 58.50 95 ALA A C 1
ATOM 633 O O . ALA A 1 95 ? 44.083 -5.498 -25.897 1.00 58.50 95 ALA A O 1
ATOM 634 N N . VAL A 1 96 ? 43.217 -6.470 -27.728 1.00 58.12 96 VAL A N 1
ATOM 635 C CA . VAL A 1 96 ? 44.100 -5.816 -28.701 1.00 58.12 96 VAL A CA 1
ATOM 636 C C . VAL A 1 96 ? 43.236 -4.917 -29.574 1.00 58.12 96 VAL A C 1
ATOM 638 O O . VAL A 1 96 ? 42.364 -5.391 -30.302 1.00 58.12 96 VAL A O 1
ATOM 641 N N . GLU A 1 97 ? 43.466 -3.611 -29.483 1.00 59.84 97 GLU A N 1
ATOM 642 C CA . GLU A 1 97 ? 42.819 -2.627 -30.342 1.00 59.84 97 GLU A CA 1
ATOM 643 C C . GLU A 1 97 ? 43.401 -2.737 -31.758 1.00 59.84 97 GLU A C 1
ATOM 645 O O . GLU A 1 97 ? 44.593 -2.521 -31.972 1.00 59.84 97 GLU A O 1
ATOM 650 N N . ILE A 1 98 ? 42.564 -3.092 -32.737 1.00 63.25 98 ILE A N 1
ATOM 651 C CA . ILE A 1 98 ? 42.904 -2.962 -34.157 1.00 63.25 98 ILE A CA 1
ATOM 652 C C . ILE A 1 98 ? 42.008 -1.879 -34.747 1.00 63.25 98 ILE A C 1
ATOM 654 O O . ILE A 1 98 ? 40.892 -2.140 -35.192 1.00 63.25 98 ILE A O 1
ATOM 658 N N . GLY A 1 99 ? 42.520 -0.651 -34.730 1.00 60.97 99 GLY A N 1
ATOM 659 C CA . GLY A 1 99 ? 41.993 0.485 -35.474 1.00 60.97 99 GLY A CA 1
ATOM 660 C C . GLY A 1 99 ? 43.047 0.993 -36.455 1.00 60.97 99 GLY A C 1
ATOM 661 O O . GLY A 1 99 ? 44.232 1.052 -36.129 1.00 60.97 99 GLY A O 1
ATOM 662 N N . SER A 1 100 ? 42.641 1.343 -37.676 1.00 62.75 100 SER A N 1
ATOM 6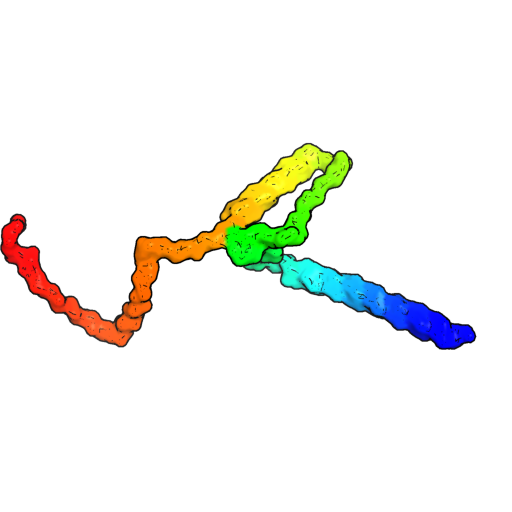63 C CA . SER A 1 100 ? 43.500 2.110 -38.583 1.00 62.75 100 SER A CA 1
ATOM 664 C C . SER A 1 100 ? 43.605 3.538 -38.054 1.00 62.75 100 SER A C 1
ATOM 666 O O . SER A 1 100 ? 42.585 4.155 -37.760 1.00 62.75 100 SER A O 1
ATOM 668 N N . THR A 1 101 ? 44.824 4.059 -37.920 1.00 56.75 101 THR A N 1
ATOM 669 C CA . THR A 1 101 ? 45.079 5.441 -37.504 1.00 56.75 101 THR A CA 1
ATOM 670 C C . THR A 1 101 ? 44.446 6.401 -38.512 1.00 56.75 101 THR A C 1
ATOM 672 O O . THR A 1 101 ? 45.016 6.653 -39.574 1.00 56.75 101 THR A O 1
ATOM 675 N N . SER A 1 102 ? 43.263 6.926 -38.200 1.00 59.41 102 SER A N 1
ATOM 676 C CA . SER A 1 102 ? 42.689 8.074 -38.902 1.00 59.41 102 SER A CA 1
ATOM 677 C C . SER A 1 102 ? 43.433 9.335 -38.465 1.00 59.41 102 SER A C 1
ATOM 679 O O . SER A 1 102 ? 42.900 10.147 -37.720 1.00 59.41 102 SER A O 1
ATOM 681 N N . ASP A 1 103 ? 44.684 9.458 -38.903 1.00 63.41 103 ASP A N 1
ATOM 682 C CA . ASP A 1 103 ? 45.431 10.713 -38.912 1.00 63.41 103 ASP A CA 1
ATOM 683 C C . ASP A 1 103 ? 45.916 10.967 -40.341 1.00 63.41 103 ASP A C 1
ATOM 685 O O . ASP A 1 103 ? 47.036 10.643 -40.736 1.00 63.41 103 ASP A O 1
ATOM 689 N N . LEU A 1 104 ? 44.981 11.446 -41.159 1.00 61.66 104 LEU A N 1
ATOM 690 C CA . LEU A 1 104 ? 45.240 12.040 -42.461 1.00 61.66 104 LEU A CA 1
ATOM 691 C C . LEU A 1 104 ? 44.250 13.197 -42.630 1.00 61.66 104 LEU A C 1
ATOM 693 O O . LEU A 1 104 ? 43.270 13.044 -43.357 1.00 61.66 104 LEU A O 1
ATOM 697 N N . LEU A 1 105 ? 44.564 14.334 -41.989 1.00 55.91 105 LEU A N 1
ATOM 698 C CA . LEU A 1 105 ? 43.984 15.686 -42.137 1.00 55.91 105 LEU A CA 1
ATOM 699 C C . LEU A 1 105 ? 43.119 16.191 -40.957 1.00 55.91 105 LEU A C 1
ATOM 701 O O . LEU A 1 105 ? 41.902 16.293 -41.092 1.00 55.91 105 LEU A O 1
ATOM 705 N N . GLU A 1 106 ? 43.765 16.611 -39.862 1.00 46.97 106 GLU A N 1
ATOM 706 C CA . GLU A 1 106 ? 43.562 17.936 -39.230 1.00 46.97 106 GLU A CA 1
ATOM 707 C C . GLU A 1 106 ? 44.804 18.370 -38.435 1.00 46.97 106 GLU A C 1
ATOM 709 O O . GLU A 1 106 ? 45.376 17.526 -37.712 1.00 46.97 106 GLU A O 1
#

Radius of gyration: 28.5 Å; chains: 1; bounding box: 67×52×69 Å

Secondary structure (DSSP, 8-state):
-HHHHHHHHHHHHHHHHHHHHHHHHHHTT--GGGTTTTTEETTEE-TT------TT--HHHHHHHHHHHHHHHHH----PPPTT--------S----------S--